Protein AF-A0A139CK06-F1 (afdb_monomer)

Solvent-accessible surface area (backbone atoms only — not comparable to full-atom values): 7206 Å² total; per-residue (Å²): 125,47,78,46,80,47,78,41,61,71,77,57,67,70,60,53,53,48,39,42,66,55,82,56,100,54,54,44,58,36,41,37,23,63,77,79,49,47,68,46,44,26,78,89,42,71,84,46,55,73,54,47,68,80,66,46,86,69,62,84,80,70,47,77,67,65,69,40,45,64,57,48,72,75,34,76,65,47,38,32,60,58,47,14,68,77,69,70,40,55,50,74,56,22,44,56,48,51,49,54,37,39,77,69,57,54,28,40,81,74,48,92,87,50,84,35,34,27,62,42,94,121

Radius of gyration: 19.72 Å; Cα contacts (8 Å, |Δi|>4): 154; chains: 1; bounding box: 37×29×50 Å

Nearest PDB structures (foldseek):
  5k5q-assembly1_B  TM=7.691E-01  e=2.014E-01  Sulfolobus sp. NOB8H2
  5k1y-assembly1_B  TM=6.915E-01  e=1.264E-01  Sulfolobus sp. NOB8H2
  6pco-assembly1_B  TM=6.898E-01  e=1.649E-01  Bordetella bronchiseptica
  5bpd-assembly1_C  TM=6.521E-01  e=2.459E-01  Pyrococcus furiosus
  5bpd-assembly1_D  TM=6.461E-01  e=3.002E-01  Pyrococcus furiosus

pLDDT: mean 81.23, std 11.27, range [47.16, 94.44]

Structure (mmCIF, N/CA/C/O backbone):
data_AF-A0A139CK06-F1
#
_entry.id   AF-A0A139CK06-F1
#
loop_
_atom_site.group_PDB
_atom_site.id
_atom_site.type_symbol
_atom_site.label_atom_id
_atom_site.label_alt_id
_atom_site.label_comp_id
_atom_site.label_asym_id
_atom_site.label_entity_id
_atom_site.label_seq_id
_atom_site.pdbx_PDB_ins_code
_atom_site.Cartn_x
_atom_site.Cartn_y
_atom_site.Cartn_z
_atom_site.occupancy
_atom_site.B_iso_or_equiv
_atom_site.auth_seq_id
_atom_site.auth_comp_id
_atom_site.auth_asym_id
_atom_site.auth_atom_id
_atom_site.pdbx_PDB_model_num
ATOM 1 N N . PHE A 1 1 ? -9.337 8.386 -17.981 1.00 71.44 1 PHE A N 1
ATOM 2 C CA . PHE A 1 1 ? -7.891 8.097 -17.954 1.00 71.44 1 PHE A CA 1
ATOM 3 C C . PHE A 1 1 ? -7.644 6.819 -18.738 1.00 71.44 1 PHE A C 1
ATOM 5 O O . PHE A 1 1 ? -8.581 6.037 -18.856 1.00 71.44 1 PHE A O 1
ATOM 12 N N . ARG A 1 2 ? -6.470 6.644 -19.349 1.00 80.56 2 ARG A N 1
ATOM 13 C CA . ARG A 1 2 ? -6.099 5.416 -20.070 1.00 80.56 2 ARG A CA 1
ATOM 14 C C . ARG A 1 2 ? -4.865 4.810 -19.411 1.00 80.56 2 ARG A C 1
ATOM 16 O O . ARG A 1 2 ? -3.994 5.558 -18.976 1.00 80.56 2 ARG A O 1
ATOM 23 N N . SER A 1 3 ? -4.802 3.490 -19.350 1.00 81.69 3 SER A N 1
ATOM 24 C CA . SER A 1 3 ? -3.615 2.749 -18.934 1.00 81.69 3 SER A CA 1
ATOM 25 C C . SER A 1 3 ? -3.106 1.915 -20.104 1.00 81.69 3 SER A C 1
ATOM 27 O O . SER A 1 3 ? -3.891 1.414 -20.911 1.00 81.69 3 SER A O 1
ATOM 29 N N . LEU A 1 4 ? -1.787 1.801 -20.204 1.00 85.00 4 LEU A N 1
ATOM 30 C CA . LEU A 1 4 ? -1.100 0.892 -21.106 1.00 85.00 4 LEU A CA 1
ATOM 31 C C . LEU A 1 4 ? -0.144 0.052 -20.265 1.00 85.00 4 LEU A C 1
ATOM 33 O O . LEU A 1 4 ? 0.742 0.603 -19.618 1.00 85.00 4 LEU A O 1
ATOM 37 N N . CYS A 1 5 ? -0.345 -1.263 -20.272 1.00 87.06 5 CYS A N 1
ATOM 38 C CA . CYS A 1 5 ? 0.569 -2.212 -19.654 1.00 87.06 5 CYS A CA 1
ATOM 39 C C . CYS A 1 5 ? 1.332 -2.938 -20.760 1.00 87.06 5 CYS A C 1
ATOM 41 O O . CYS A 1 5 ? 0.719 -3.538 -21.646 1.00 87.06 5 CYS A O 1
ATOM 43 N N . LEU A 1 6 ? 2.655 -2.835 -20.725 1.00 89.75 6 LEU A N 1
ATOM 44 C CA . LEU A 1 6 ? 3.555 -3.541 -21.623 1.00 89.75 6 LEU A CA 1
ATOM 45 C C . LEU A 1 6 ? 4.234 -4.657 -20.840 1.00 89.75 6 LEU A C 1
ATOM 47 O O . LEU A 1 6 ? 4.645 -4.457 -19.700 1.00 89.75 6 LEU A O 1
ATOM 51 N N . VAL A 1 7 ? 4.359 -5.824 -21.462 1.00 89.88 7 VAL A N 1
ATOM 52 C CA . VAL A 1 7 ? 4.885 -7.031 -20.821 1.00 89.88 7 VAL A CA 1
ATOM 53 C C . VAL A 1 7 ? 6.126 -7.493 -21.572 1.00 89.88 7 VAL A C 1
ATOM 55 O O . VAL A 1 7 ? 6.093 -7.604 -22.798 1.00 89.88 7 VAL A O 1
ATOM 58 N N . ALA A 1 8 ? 7.198 -7.776 -20.839 1.00 90.56 8 ALA A N 1
ATOM 59 C CA . ALA A 1 8 ? 8.419 -8.372 -21.373 1.00 90.56 8 ALA A CA 1
ATOM 60 C C . ALA A 1 8 ? 9.037 -9.329 -20.347 1.00 90.56 8 ALA A C 1
ATOM 62 O O . ALA A 1 8 ? 8.743 -9.234 -19.157 1.00 90.56 8 ALA A O 1
ATOM 63 N N . SER A 1 9 ? 9.907 -10.239 -20.799 1.00 87.69 9 SER A N 1
ATOM 64 C CA . SER A 1 9 ? 10.685 -11.098 -19.891 1.00 87.69 9 SER A CA 1
ATOM 65 C C . SER A 1 9 ? 11.571 -10.270 -18.967 1.00 87.69 9 SER A C 1
ATOM 67 O O . SER A 1 9 ? 11.485 -10.413 -17.753 1.00 87.69 9 SER A O 1
ATOM 69 N N . VAL A 1 10 ? 12.341 -9.351 -19.559 1.00 91.62 10 VAL A N 1
ATOM 70 C CA . VAL A 1 10 ? 13.215 -8.396 -18.872 1.00 91.62 10 VAL A CA 1
ATOM 71 C C . VAL A 1 10 ? 13.148 -7.051 -19.590 1.00 91.62 10 VAL A C 1
ATOM 73 O O . VAL A 1 10 ? 13.175 -7.000 -20.823 1.00 91.62 10 VAL A O 1
ATOM 76 N N . TRP A 1 11 ? 13.084 -5.964 -18.827 1.00 92.88 11 TRP A N 1
ATOM 77 C CA . TRP A 1 11 ? 13.260 -4.603 -19.333 1.00 92.88 11 TRP A CA 1
ATOM 78 C C . TRP A 1 11 ? 14.696 -4.141 -19.093 1.00 92.88 11 TRP A C 1
ATOM 80 O O . TRP A 1 11 ? 15.284 -4.426 -18.052 1.00 92.88 11 TRP A O 1
ATOM 90 N N . ASN A 1 12 ? 15.274 -3.404 -20.040 1.00 94.44 12 ASN A N 1
ATOM 91 C CA . ASN A 1 12 ? 16.573 -2.776 -19.805 1.00 94.44 12 ASN A CA 1
ATOM 92 C C . ASN A 1 12 ? 16.434 -1.576 -18.848 1.00 94.44 12 ASN A C 1
ATOM 94 O O . ASN A 1 12 ? 15.367 -0.964 -18.761 1.00 94.44 12 ASN A O 1
ATOM 98 N N . ASP A 1 13 ? 17.514 -1.225 -18.150 1.00 92.56 13 ASP A N 1
ATOM 99 C CA . ASP A 1 13 ? 17.478 -0.185 -17.113 1.00 92.56 13 ASP A CA 1
ATOM 100 C C . ASP A 1 13 ? 17.081 1.193 -17.662 1.00 92.56 13 ASP A C 1
ATOM 102 O O . ASP A 1 13 ? 16.315 1.911 -17.025 1.00 92.56 13 ASP A O 1
ATOM 106 N N . GLU A 1 14 ? 17.490 1.529 -18.889 1.00 93.62 14 GLU A N 1
ATOM 107 C CA . GLU A 1 14 ? 17.113 2.790 -19.543 1.00 93.62 14 GLU A CA 1
ATOM 108 C C . GLU A 1 14 ? 15.591 2.928 -19.721 1.00 93.62 14 GLU A C 1
ATOM 110 O O . GLU A 1 14 ? 15.018 3.985 -19.446 1.00 93.62 14 GLU A O 1
ATOM 115 N N . ILE A 1 15 ? 14.911 1.860 -20.152 1.00 91.75 15 ILE A N 1
ATOM 116 C CA . ILE A 1 15 ? 13.451 1.836 -20.301 1.00 91.75 15 ILE A CA 1
ATOM 117 C C . ILE A 1 15 ? 12.778 1.881 -18.925 1.00 91.75 15 ILE A C 1
ATOM 119 O O . ILE A 1 15 ? 11.764 2.569 -18.769 1.00 91.75 15 ILE A O 1
ATOM 123 N N . LYS A 1 16 ? 13.338 1.187 -17.924 1.00 90.44 16 LYS A N 1
ATOM 124 C CA . LYS A 1 16 ? 12.833 1.226 -16.542 1.00 90.44 16 LYS A CA 1
ATOM 125 C C . LYS A 1 16 ? 12.885 2.649 -15.986 1.00 90.44 16 LYS A C 1
ATOM 127 O O . LYS A 1 16 ? 11.892 3.128 -15.438 1.00 90.44 16 LYS A O 1
ATOM 132 N N . ASP A 1 17 ? 14.002 3.341 -16.167 1.00 89.69 17 ASP A N 1
ATOM 133 C CA . ASP A 1 17 ? 14.199 4.705 -15.677 1.00 89.69 17 ASP A CA 1
ATOM 134 C C . ASP A 1 17 ? 13.346 5.722 -16.436 1.00 89.69 17 ASP A C 1
ATOM 136 O O . ASP A 1 17 ? 12.721 6.594 -15.824 1.00 89.69 17 ASP A O 1
ATOM 140 N N . TRP A 1 18 ? 13.211 5.559 -17.754 1.00 91.06 18 TRP A N 1
ATOM 141 C CA . TRP A 1 18 ? 12.270 6.351 -18.540 1.00 91.06 18 TRP A CA 1
ATOM 142 C C . TRP A 1 18 ? 10.825 6.179 -18.051 1.00 91.06 18 TRP A C 1
ATOM 144 O O . TRP A 1 18 ? 10.120 7.171 -17.865 1.00 91.06 18 TRP A O 1
ATOM 154 N N . ALA A 1 19 ? 10.379 4.943 -17.799 1.00 88.56 19 ALA A N 1
ATOM 155 C CA . ALA A 1 19 ? 9.016 4.670 -17.347 1.00 88.56 19 ALA A CA 1
ATOM 156 C C . ALA A 1 19 ? 8.732 5.247 -15.954 1.00 88.56 19 ALA A C 1
ATOM 158 O O . ALA A 1 19 ? 7.638 5.765 -15.723 1.00 88.56 19 ALA A O 1
ATOM 159 N N . LYS A 1 20 ? 9.721 5.231 -15.050 1.00 85.56 20 LYS A N 1
ATOM 160 C CA . LYS A 1 20 ? 9.631 5.900 -13.743 1.00 85.56 20 LYS A CA 1
ATOM 161 C C . LYS A 1 20 ? 9.493 7.418 -13.881 1.00 85.56 20 LYS A C 1
ATOM 163 O O . LYS A 1 20 ? 8.763 8.027 -13.110 1.00 85.56 20 LYS A O 1
ATOM 168 N N . GLY A 1 21 ? 10.165 8.030 -14.859 1.00 84.19 21 GLY A N 1
ATOM 169 C CA . GLY A 1 21 ? 10.103 9.475 -15.121 1.00 84.19 21 GLY A CA 1
ATOM 170 C C . GLY A 1 21 ? 8.951 9.924 -16.029 1.00 84.19 21 GLY A C 1
ATOM 171 O O . GLY A 1 21 ? 8.727 11.125 -16.198 1.00 84.19 21 GLY A O 1
ATOM 172 N N . PHE A 1 22 ? 8.217 8.993 -16.640 1.00 85.88 22 PHE A N 1
ATOM 173 C CA . PHE A 1 22 ? 7.195 9.309 -17.632 1.00 85.88 22 PHE A CA 1
ATOM 174 C C . PHE A 1 22 ? 6.002 10.040 -17.007 1.00 85.88 22 PHE A C 1
ATOM 176 O O . PHE A 1 22 ? 5.288 9.491 -16.168 1.00 85.88 22 PHE A O 1
ATOM 183 N N . MET A 1 23 ? 5.727 11.265 -17.458 1.00 82.50 23 MET A N 1
ATOM 184 C CA . MET A 1 23 ? 4.575 12.052 -17.013 1.00 82.50 23 MET A CA 1
ATOM 185 C C . MET A 1 23 ? 3.650 12.379 -18.180 1.00 82.50 23 MET A C 1
ATOM 187 O O . MET A 1 23 ? 4.056 12.991 -19.167 1.00 82.50 23 MET A O 1
ATOM 191 N N . HIS A 1 24 ? 2.372 12.031 -18.041 1.00 83.44 24 HIS A N 1
ATOM 192 C CA . HIS A 1 24 ? 1.337 12.420 -18.989 1.00 83.44 24 HIS A CA 1
ATOM 193 C C . HIS A 1 24 ? 0.001 12.653 -18.264 1.00 83.44 24 HIS A C 1
ATOM 195 O O . HIS A 1 24 ? -0.395 11.840 -17.431 1.00 83.44 24 HIS A O 1
ATOM 201 N N . PRO A 1 25 ? -0.767 13.706 -18.602 1.00 77.50 25 PRO A N 1
ATOM 202 C CA . PRO A 1 25 ? -1.954 14.103 -17.834 1.00 77.50 25 PRO A CA 1
ATOM 203 C C . PRO A 1 25 ? -3.114 13.094 -17.866 1.00 77.50 25 PRO A C 1
ATOM 205 O O . PRO A 1 25 ? -4.050 13.192 -17.077 1.00 77.50 25 PRO A O 1
ATOM 208 N N . ARG A 1 26 ? -3.125 12.157 -18.826 1.00 82.31 26 ARG A N 1
ATOM 209 C CA . ARG A 1 26 ? -4.258 11.231 -19.047 1.00 82.31 26 ARG A CA 1
ATOM 210 C C . ARG A 1 26 ? -3.868 9.786 -19.364 1.00 82.31 26 ARG A C 1
ATOM 212 O O . ARG A 1 26 ? -4.771 8.989 -19.637 1.00 82.31 26 ARG A O 1
ATOM 219 N N . LEU A 1 27 ? -2.572 9.473 -19.374 1.00 81.94 27 LEU A N 1
ATOM 220 C CA . LEU A 1 27 ? -2.040 8.163 -19.753 1.00 81.94 27 LEU A CA 1
ATOM 221 C C . LEU A 1 27 ? -1.093 7.677 -18.662 1.00 81.94 27 LEU A C 1
ATOM 223 O O . LEU A 1 27 ? -0.173 8.400 -18.299 1.00 81.94 27 LEU A O 1
ATOM 227 N N . PHE A 1 28 ? -1.313 6.452 -18.209 1.00 82.19 28 PHE A N 1
ATOM 228 C CA . PHE A 1 28 ? -0.420 5.739 -17.306 1.00 82.19 28 PHE A CA 1
ATOM 229 C C . PHE A 1 28 ? 0.266 4.617 -18.071 1.00 82.19 28 PHE A C 1
ATOM 231 O O . PHE A 1 28 ? -0.405 3.866 -18.784 1.00 82.19 28 PHE A O 1
ATOM 238 N N . ILE A 1 29 ? 1.583 4.521 -17.929 1.00 86.38 29 ILE A N 1
ATOM 239 C CA . ILE A 1 29 ? 2.383 3.444 -18.507 1.00 86.38 29 ILE A CA 1
ATOM 240 C C . ILE A 1 29 ? 2.851 2.547 -17.368 1.00 86.38 29 ILE A C 1
ATOM 242 O O . ILE A 1 29 ? 3.390 3.031 -16.375 1.00 86.38 29 ILE A O 1
ATOM 246 N N . PHE A 1 30 ? 2.622 1.252 -17.544 1.00 87.00 30 PHE A N 1
ATOM 247 C CA . PHE A 1 30 ? 3.075 0.190 -16.663 1.00 87.00 30 PHE A CA 1
ATOM 248 C C . PHE A 1 30 ? 3.963 -0.753 -17.466 1.00 87.00 30 PHE A C 1
ATOM 250 O O . PHE A 1 30 ? 3.592 -1.155 -18.572 1.00 87.00 30 PHE A O 1
ATOM 257 N N . LEU A 1 31 ? 5.116 -1.111 -16.913 1.00 90.31 31 LEU A N 1
ATOM 258 C CA . LEU A 1 31 ? 5.973 -2.155 -17.457 1.00 90.31 31 LEU A CA 1
ATOM 259 C C . LEU A 1 31 ? 5.946 -3.340 -16.503 1.00 90.31 31 LEU A C 1
ATOM 261 O O . LEU A 1 31 ? 6.296 -3.189 -15.335 1.00 90.31 31 LEU A O 1
ATOM 265 N N . TYR A 1 32 ? 5.520 -4.495 -16.995 1.00 87.25 32 TYR A N 1
ATOM 266 C CA . TYR A 1 32 ? 5.542 -5.741 -16.243 1.00 87.25 32 TYR A CA 1
ATOM 267 C C . TYR A 1 32 ? 6.714 -6.599 -16.709 1.00 87.25 32 TYR A C 1
ATOM 269 O O . TYR A 1 32 ? 6.877 -6.833 -17.912 1.00 87.25 32 TYR A O 1
ATOM 277 N N . GLU A 1 33 ? 7.537 -7.026 -15.762 1.00 88.94 33 GLU A N 1
ATOM 278 C CA . GLU A 1 33 ? 8.690 -7.893 -15.975 1.00 88.94 33 GLU A CA 1
ATOM 279 C C . GLU A 1 33 ? 8.331 -9.319 -15.547 1.00 88.94 33 GLU A C 1
ATOM 281 O O . GLU A 1 33 ? 8.000 -9.554 -14.388 1.00 88.94 33 GLU A O 1
ATOM 286 N N . LEU A 1 34 ? 8.340 -10.276 -16.480 1.00 82.19 34 LEU A N 1
ATOM 287 C CA . LEU A 1 34 ? 7.896 -11.647 -16.190 1.00 82.19 34 LEU A CA 1
ATOM 288 C C . LEU A 1 34 ? 8.880 -12.406 -15.296 1.00 82.19 34 LEU A C 1
ATOM 290 O O . LEU A 1 34 ? 8.438 -13.204 -14.474 1.00 82.19 34 LEU A O 1
ATOM 294 N N . ASP A 1 35 ? 10.185 -12.171 -15.457 1.00 81.56 35 ASP A N 1
ATOM 295 C CA . ASP A 1 35 ? 11.220 -12.941 -14.757 1.00 81.56 35 ASP A CA 1
ATOM 296 C C . ASP A 1 35 ? 11.247 -12.633 -13.252 1.00 81.56 35 ASP A C 1
ATOM 298 O O . ASP A 1 35 ? 11.471 -13.524 -12.433 1.00 81.56 35 ASP A O 1
ATOM 302 N N . THR A 1 36 ? 10.995 -11.376 -12.884 1.00 81.06 36 THR A N 1
ATOM 303 C CA . THR A 1 36 ? 10.964 -10.898 -11.491 1.00 81.06 36 THR A CA 1
ATOM 304 C C . THR A 1 36 ? 9.544 -10.788 -10.939 1.00 81.06 36 THR A C 1
ATOM 306 O O . THR A 1 36 ? 9.346 -10.804 -9.726 1.00 81.06 36 THR A O 1
ATOM 309 N N . GLY A 1 37 ? 8.540 -10.687 -11.814 1.00 74.88 37 GLY A N 1
ATOM 310 C CA . GLY A 1 37 ? 7.178 -10.315 -11.439 1.00 74.88 37 GLY A CA 1
ATOM 311 C C . GLY A 1 37 ? 7.037 -8.833 -11.074 1.00 74.88 37 GLY A C 1
ATOM 312 O O . GLY A 1 37 ? 5.990 -8.441 -10.548 1.00 74.88 37 GLY A O 1
ATOM 313 N N . ASP A 1 38 ? 8.064 -8.019 -11.337 1.00 82.06 38 ASP A N 1
ATOM 314 C CA . ASP A 1 38 ? 8.090 -6.609 -10.977 1.00 82.06 38 ASP A CA 1
ATOM 315 C C . ASP A 1 38 ? 7.195 -5.773 -11.893 1.00 82.06 38 ASP A C 1
ATOM 317 O O . ASP A 1 38 ? 7.124 -5.956 -13.111 1.00 82.06 38 ASP A O 1
ATOM 321 N N . LEU A 1 39 ? 6.535 -4.792 -11.282 1.00 83.81 39 LEU A N 1
ATOM 322 C CA . LEU A 1 39 ? 5.744 -3.791 -11.977 1.00 83.81 39 LEU A CA 1
ATOM 323 C C . LEU A 1 39 ? 6.401 -2.425 -11.808 1.00 83.81 39 LEU A C 1
ATOM 325 O O . LEU A 1 39 ? 6.563 -1.933 -10.693 1.00 83.81 39 LEU A O 1
ATOM 329 N N . ILE A 1 40 ? 6.739 -1.798 -12.926 1.00 86.19 40 ILE A N 1
ATOM 330 C CA . ILE A 1 40 ? 7.448 -0.523 -12.974 1.00 86.19 40 ILE A CA 1
ATOM 331 C C . ILE A 1 40 ? 6.490 0.524 -13.522 1.00 86.19 40 ILE A C 1
ATOM 333 O O . ILE A 1 40 ? 5.849 0.332 -14.557 1.00 86.19 40 ILE A O 1
ATOM 337 N N . PHE A 1 41 ? 6.371 1.633 -12.806 1.00 83.81 41 PHE A N 1
ATOM 338 C CA . PHE A 1 41 ? 5.476 2.734 -13.135 1.00 83.81 41 PHE A CA 1
ATOM 339 C C . PHE A 1 41 ? 6.009 4.030 -12.523 1.00 83.81 41 PHE A C 1
ATOM 341 O O . PHE A 1 41 ? 6.911 4.011 -11.684 1.00 83.81 41 PHE A O 1
ATOM 348 N N . ASN A 1 42 ? 5.440 5.162 -12.931 1.00 74.94 42 ASN A N 1
ATOM 349 C CA . ASN A 1 42 ? 5.764 6.440 -12.318 1.00 74.94 42 ASN A CA 1
ATOM 350 C C . ASN A 1 42 ? 5.045 6.598 -10.965 1.00 74.94 42 ASN A C 1
ATOM 352 O O . ASN A 1 42 ? 3.884 7.010 -10.908 1.00 74.94 42 ASN A O 1
ATOM 356 N N . GLU A 1 43 ? 5.763 6.303 -9.880 1.00 65.56 43 GLU A N 1
ATOM 357 C CA . GLU A 1 43 ? 5.289 6.443 -8.496 1.00 65.56 43 GLU A CA 1
ATOM 358 C C . GLU A 1 43 ? 4.972 7.891 -8.096 1.00 65.56 43 GLU A C 1
ATOM 360 O O . GLU A 1 43 ? 4.163 8.112 -7.198 1.00 65.56 43 GLU A O 1
ATOM 365 N N . SER A 1 44 ? 5.566 8.881 -8.773 1.00 65.94 44 SER A N 1
ATOM 366 C CA . SER A 1 44 ? 5.381 10.305 -8.456 1.00 65.94 44 SER A CA 1
ATOM 367 C C . SER A 1 44 ? 4.058 10.891 -8.966 1.00 65.94 44 SER A C 1
ATOM 369 O O . SER A 1 44 ? 3.718 12.030 -8.649 1.00 65.94 44 SER A O 1
ATOM 371 N N . VAL A 1 45 ? 3.270 10.116 -9.723 1.00 67.06 45 VAL A N 1
ATOM 372 C CA . VAL A 1 45 ? 1.920 10.502 -10.148 1.00 67.06 45 VAL A CA 1
ATOM 373 C C . VAL A 1 45 ? 0.894 9.764 -9.288 1.00 67.06 45 VAL A C 1
ATOM 375 O O . VAL A 1 45 ? 0.529 8.625 -9.579 1.00 67.06 45 VAL A O 1
ATOM 378 N N . ASP A 1 46 ? 0.369 10.441 -8.261 1.00 62.53 46 ASP A N 1
ATOM 379 C CA . ASP A 1 46 ? -0.566 9.884 -7.262 1.00 62.53 46 ASP A CA 1
ATOM 380 C C . ASP A 1 46 ? -1.760 9.125 -7.864 1.00 62.53 46 ASP A C 1
ATOM 382 O O . ASP A 1 46 ? -2.221 8.117 -7.329 1.00 62.53 46 ASP A O 1
ATOM 386 N N . THR A 1 47 ? -2.258 9.565 -9.021 1.00 62.78 47 THR A N 1
ATOM 387 C CA . THR A 1 47 ? -3.395 8.916 -9.694 1.00 62.78 47 THR A CA 1
ATOM 388 C C . THR A 1 47 ? -3.054 7.551 -10.304 1.00 62.78 47 THR A C 1
ATOM 390 O O . THR A 1 47 ? -3.961 6.746 -10.512 1.00 62.78 47 THR A O 1
ATOM 393 N N . GLY A 1 48 ? -1.774 7.260 -10.556 1.00 59.84 48 GLY A N 1
ATOM 394 C CA . GLY A 1 48 ? -1.294 5.964 -11.046 1.00 59.84 48 GLY A CA 1
ATOM 395 C C . GLY A 1 48 ? -1.133 4.912 -9.944 1.00 59.84 48 GLY A C 1
ATOM 396 O O . GLY A 1 48 ? -1.210 3.716 -10.224 1.00 59.84 48 GLY A O 1
ATOM 397 N N . ARG A 1 49 ? -0.995 5.335 -8.679 1.00 64.56 49 ARG A N 1
ATOM 398 C CA . ARG A 1 49 ? -0.770 4.445 -7.527 1.00 64.56 49 ARG A CA 1
ATOM 399 C C . ARG A 1 49 ? -1.937 3.491 -7.270 1.00 64.56 49 ARG A C 1
ATOM 401 O O . ARG A 1 49 ? -1.729 2.325 -6.959 1.00 64.56 49 ARG A O 1
ATOM 408 N N . ASN A 1 50 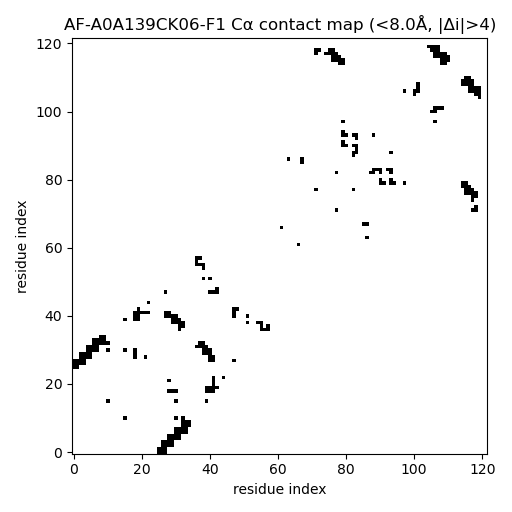? -3.167 3.948 -7.503 1.00 65.12 50 ASN A N 1
ATOM 409 C CA . ASN A 1 50 ? -4.361 3.101 -7.393 1.00 65.12 50 ASN A CA 1
ATOM 410 C C . ASN A 1 50 ? -4.409 1.992 -8.455 1.00 65.12 50 ASN A C 1
ATOM 412 O O . ASN A 1 50 ? -5.059 0.973 -8.249 1.00 65.12 50 ASN A O 1
ATOM 416 N N . LEU A 1 51 ? -3.747 2.192 -9.599 1.00 65.94 51 LEU A N 1
ATOM 417 C CA . LEU A 1 51 ? -3.694 1.225 -10.698 1.00 65.94 51 LEU A CA 1
ATOM 418 C C . LEU A 1 51 ? -2.559 0.209 -10.525 1.00 65.94 51 LEU A C 1
ATOM 420 O O . LEU A 1 51 ? -2.669 -0.900 -11.039 1.00 65.94 51 LEU A O 1
ATOM 424 N N . TYR A 1 52 ? -1.521 0.551 -9.756 1.00 64.69 52 TYR A N 1
ATOM 425 C CA . TYR A 1 52 ? -0.441 -0.366 -9.383 1.00 64.69 52 TYR A CA 1
ATOM 426 C C . TYR A 1 52 ? -0.977 -1.644 -8.723 1.00 64.69 52 TYR A C 1
ATOM 428 O O . TYR A 1 52 ? -0.609 -2.743 -9.124 1.00 64.69 52 TYR A O 1
ATOM 436 N N . ILE A 1 53 ? -1.930 -1.494 -7.794 1.00 64.19 53 ILE A N 1
ATOM 437 C CA . ILE A 1 53 ? -2.569 -2.603 -7.064 1.00 64.19 53 ILE A CA 1
ATOM 438 C C . ILE A 1 53 ? -3.200 -3.630 -8.016 1.00 64.19 53 ILE A C 1
ATOM 440 O O . ILE A 1 53 ? -3.149 -4.828 -7.762 1.00 64.19 53 ILE A O 1
ATOM 444 N N . TRP A 1 54 ? -3.784 -3.177 -9.127 1.00 61.91 54 TRP A N 1
ATOM 445 C CA . TRP A 1 54 ? -4.465 -4.059 -10.080 1.00 61.91 54 TRP A CA 1
ATOM 446 C C . TRP A 1 54 ? -3.508 -4.864 -10.961 1.00 61.91 54 TRP A C 1
ATOM 448 O O . TRP A 1 54 ? -3.916 -5.864 -11.548 1.00 61.91 54 TRP A O 1
ATOM 458 N N . HIS A 1 55 ? -2.260 -4.417 -11.081 1.00 63.88 55 HIS A N 1
ATOM 459 C CA . HIS A 1 55 ? -1.269 -4.992 -11.985 1.00 63.88 55 HIS A CA 1
ATOM 460 C C . HIS A 1 55 ? -0.132 -5.714 -11.245 1.00 63.88 55 HIS A C 1
ATOM 462 O O . HIS A 1 55 ? 0.615 -6.458 -11.874 1.00 63.88 55 HIS A O 1
ATOM 468 N N . SER A 1 56 ? 0.007 -5.527 -9.930 1.00 62.03 56 SER A N 1
ATOM 469 C CA . SER A 1 56 ? 0.976 -6.255 -9.114 1.00 62.03 56 SER A CA 1
ATOM 470 C C . SER A 1 56 ? 0.426 -7.634 -8.736 1.00 62.03 56 SER A C 1
ATOM 472 O O . SER A 1 56 ? -0.284 -7.780 -7.745 1.00 62.03 56 SER A O 1
ATOM 474 N N . SER A 1 57 ? 0.765 -8.662 -9.510 1.00 57.22 57 SER A N 1
ATOM 475 C CA . SER A 1 57 ? 0.403 -10.062 -9.227 1.00 57.22 57 SER A CA 1
ATOM 476 C C . SER A 1 57 ? 1.250 -10.717 -8.121 1.00 57.22 57 SER A C 1
ATOM 478 O O . SER A 1 57 ? 0.950 -11.838 -7.724 1.00 57.22 57 SER A O 1
ATOM 480 N N . GLY A 1 58 ? 2.316 -10.055 -7.648 1.00 56.00 58 GLY A N 1
ATOM 481 C CA . GLY A 1 58 ? 3.369 -10.679 -6.830 1.00 56.00 58 GLY A CA 1
ATOM 482 C C . GLY A 1 58 ? 3.465 -10.248 -5.364 1.00 56.00 58 GLY A C 1
ATOM 483 O O . GLY A 1 58 ? 4.293 -10.798 -4.645 1.00 56.00 58 GLY A O 1
ATOM 484 N N . ARG A 1 59 ? 2.662 -9.285 -4.890 1.00 55.06 59 ARG A N 1
ATOM 485 C CA . ARG A 1 59 ? 2.641 -8.957 -3.456 1.00 55.06 59 ARG A CA 1
ATOM 486 C C . ARG A 1 59 ? 1.516 -9.718 -2.786 1.00 55.06 59 ARG A C 1
ATOM 488 O O . ARG A 1 59 ? 0.371 -9.636 -3.225 1.00 55.06 59 ARG A O 1
ATOM 495 N N . GLU A 1 60 ? 1.853 -10.435 -1.720 1.00 57.66 60 GLU A N 1
ATOM 496 C CA . GLU A 1 60 ? 0.874 -10.908 -0.753 1.00 57.66 60 GLU A CA 1
ATOM 497 C C . GLU A 1 60 ? 0.067 -9.683 -0.310 1.00 57.66 60 GLU A C 1
ATOM 499 O O . GLU A 1 60 ? 0.602 -8.740 0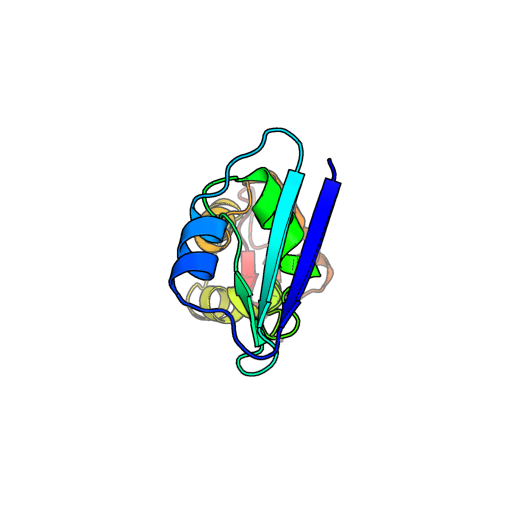.277 1.00 57.66 60 GLU A O 1
ATOM 504 N N . ILE A 1 61 ? -1.197 -9.620 -0.731 1.00 57.97 61 ILE A N 1
ATOM 505 C CA . ILE A 1 61 ? -2.092 -8.533 -0.352 1.00 57.97 61 ILE A CA 1
ATOM 506 C C . ILE A 1 61 ? -2.461 -8.806 1.100 1.00 57.97 61 ILE A C 1
ATOM 508 O O . ILE A 1 61 ? -3.446 -9.484 1.385 1.00 57.97 61 ILE A O 1
ATOM 512 N N . VAL A 1 62 ? -1.624 -8.314 2.009 1.00 65.62 62 VAL A N 1
ATOM 513 C CA . VAL A 1 62 ? -1.889 -8.339 3.442 1.00 65.62 62 VAL A CA 1
ATOM 514 C C . VAL A 1 62 ? -3.108 -7.457 3.670 1.00 65.62 62 VAL A C 1
ATOM 516 O O . VAL A 1 62 ? -3.139 -6.295 3.245 1.00 65.62 62 VAL A O 1
ATOM 519 N N . SER A 1 63 ? -4.162 -8.019 4.258 1.00 78.50 63 SER A N 1
ATOM 520 C CA . SER A 1 63 ? -5.345 -7.219 4.534 1.00 78.50 63 SER A CA 1
ATOM 521 C C . SER A 1 63 ? -4.987 -6.133 5.550 1.00 78.50 63 SER A C 1
ATOM 523 O O . SER A 1 63 ? -4.089 -6.297 6.372 1.00 78.50 63 SER A O 1
ATOM 525 N N . LEU A 1 64 ? -5.706 -5.010 5.520 1.00 80.25 64 LEU A N 1
ATOM 526 C CA . LEU A 1 64 ? -5.500 -3.931 6.495 1.00 80.25 64 LEU A CA 1
ATOM 527 C C . LEU A 1 64 ? -5.663 -4.431 7.946 1.00 80.25 64 LEU A C 1
ATOM 529 O O . LEU A 1 64 ? -5.103 -3.864 8.871 1.00 80.25 64 LEU A O 1
ATOM 533 N N . GLU A 1 65 ? -6.431 -5.507 8.123 1.00 83.50 65 GLU A N 1
ATOM 534 C CA . GLU A 1 65 ? -6.641 -6.200 9.389 1.00 83.50 65 GLU A CA 1
ATOM 535 C C . GLU A 1 65 ? -5.416 -7.021 9.818 1.00 83.50 65 GLU A C 1
ATOM 537 O O . GLU A 1 65 ? -5.008 -6.919 10.971 1.00 83.50 65 GLU A O 1
ATOM 542 N N . ASP A 1 66 ? -4.800 -7.764 8.895 1.00 82.00 66 ASP A N 1
ATOM 543 C CA . ASP A 1 66 ? -3.575 -8.531 9.162 1.00 82.00 66 ASP A CA 1
ATOM 544 C C . ASP A 1 66 ? -2.391 -7.592 9.441 1.00 82.00 66 ASP A C 1
ATOM 546 O O . ASP A 1 66 ? -1.623 -7.817 10.372 1.00 82.00 66 ASP A O 1
ATOM 550 N N . GLY A 1 67 ? -2.286 -6.487 8.692 1.00 81.31 67 GLY A N 1
ATOM 551 C CA . GLY A 1 67 ? -1.251 -5.470 8.908 1.00 81.31 67 GLY A CA 1
ATOM 552 C C . GLY A 1 67 ? -1.368 -4.758 10.260 1.00 81.31 67 GLY A C 1
ATOM 553 O O . GLY A 1 67 ? -0.368 -4.316 10.810 1.00 81.31 67 GLY A O 1
ATOM 554 N N . LEU A 1 68 ? -2.575 -4.690 10.827 1.00 86.69 68 LEU A N 1
ATOM 555 C CA . LEU A 1 68 ? -2.829 -4.105 12.146 1.00 86.69 68 LEU A CA 1
ATOM 556 C C . LEU A 1 68 ? -2.721 -5.106 13.297 1.00 86.69 68 LEU A C 1
ATOM 558 O O . LEU A 1 68 ? -2.851 -4.711 14.457 1.00 86.69 68 LEU A O 1
ATOM 562 N N . GLN A 1 69 ? -2.523 -6.394 13.014 1.00 85.81 69 GLN A N 1
ATOM 563 C CA . GLN A 1 69 ? -2.526 -7.412 14.056 1.00 85.81 69 GLN A CA 1
ATOM 564 C C . GLN A 1 69 ? -1.415 -7.173 15.084 1.00 85.81 69 GLN A C 1
ATOM 566 O O . GLN A 1 69 ? -1.692 -7.190 16.283 1.00 85.81 69 GLN A O 1
ATOM 571 N N . GLU A 1 70 ? -0.194 -6.896 14.625 1.00 86.00 70 GLU A N 1
ATOM 572 C CA . GLU A 1 70 ? 0.945 -6.601 15.500 1.00 86.00 70 GLU A CA 1
ATOM 573 C C . GLU A 1 70 ? 0.703 -5.327 16.323 1.00 86.00 70 GLU A C 1
ATOM 575 O O . GLU A 1 70 ? 0.929 -5.308 17.533 1.00 86.00 70 GLU A O 1
ATOM 580 N N . PHE A 1 71 ? 0.155 -4.282 15.696 1.00 89.12 71 PHE A N 1
ATOM 581 C CA . PHE A 1 71 ? -0.213 -3.050 16.389 1.00 89.12 71 PHE A CA 1
ATOM 582 C C . PHE A 1 71 ? -1.213 -3.316 17.527 1.00 89.12 71 PHE A C 1
ATOM 584 O O . PHE A 1 71 ? -0.994 -2.874 18.654 1.00 89.12 71 PHE A O 1
ATOM 591 N N . MET A 1 72 ? -2.283 -4.074 17.265 1.00 88.25 72 MET A N 1
ATOM 592 C CA . MET A 1 72 ? -3.304 -4.405 18.271 1.00 88.25 72 MET A CA 1
ATOM 593 C C . MET A 1 72 ? -2.797 -5.355 19.364 1.00 88.25 72 MET A C 1
ATOM 595 O O . MET A 1 72 ? -3.389 -5.423 20.438 1.00 88.25 72 MET A O 1
ATOM 599 N N . GLU A 1 73 ? -1.748 -6.133 19.097 1.00 86.25 73 GLU A N 1
ATOM 600 C CA . GLU A 1 73 ? -1.105 -6.994 20.096 1.00 86.25 73 GLU A CA 1
ATOM 601 C C . GLU A 1 73 ? -0.182 -6.208 21.027 1.00 86.25 73 GLU A C 1
ATOM 603 O O . GLU A 1 73 ? -0.121 -6.506 22.219 1.00 86.25 73 GLU A O 1
ATOM 608 N N . ASN A 1 74 ? 0.484 -5.182 20.499 1.00 88.69 74 ASN A N 1
ATOM 609 C CA . ASN A 1 74 ? 1.411 -4.343 21.252 1.00 88.69 74 ASN A CA 1
ATOM 610 C C . ASN A 1 74 ? 0.730 -3.172 21.981 1.00 88.69 74 ASN A C 1
ATOM 612 O O . ASN A 1 74 ? 1.322 -2.604 22.898 1.00 88.69 74 ASN A O 1
ATOM 616 N N . ASN A 1 75 ? -0.503 -2.820 21.607 1.00 86.94 75 ASN A N 1
ATOM 617 C CA . ASN A 1 75 ? -1.261 -1.725 22.209 1.00 86.94 75 ASN A CA 1
ATOM 618 C C . ASN A 1 75 ? -2.536 -2.247 22.878 1.00 86.94 75 ASN A C 1
ATOM 620 O O . ASN A 1 75 ? -3.491 -2.646 22.212 1.00 86.94 75 ASN A O 1
ATOM 624 N N . GLU A 1 76 ? -2.571 -2.202 24.214 1.00 84.56 76 GLU A N 1
ATOM 625 C CA . GLU A 1 76 ? -3.732 -2.637 25.005 1.00 84.56 76 GLU A CA 1
ATOM 626 C C . GLU A 1 76 ? -4.978 -1.782 24.719 1.00 84.56 76 GLU A C 1
ATOM 628 O O . GLU A 1 76 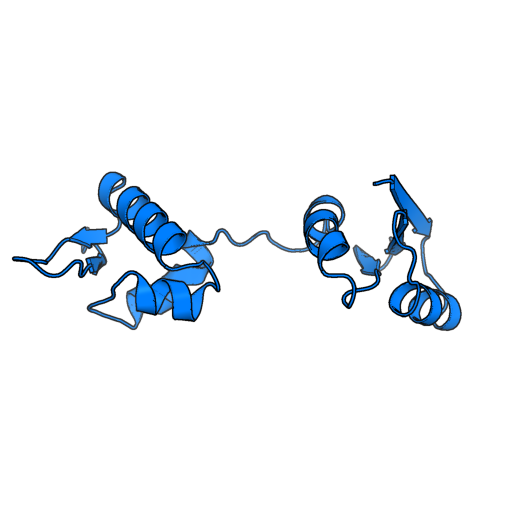? -6.095 -2.298 24.721 1.00 84.56 76 GLU A O 1
ATOM 633 N N . TYR A 1 77 ? -4.785 -0.494 24.423 1.00 89.56 77 TYR A N 1
ATOM 634 C CA . TYR A 1 77 ? -5.840 0.471 24.121 1.00 89.56 77 TYR A CA 1
ATOM 635 C C . TYR A 1 77 ? -5.467 1.280 22.882 1.00 89.56 77 TYR A C 1
ATOM 637 O O . TYR A 1 77 ? -4.326 1.721 22.765 1.00 89.56 77 TYR A O 1
ATOM 645 N N . PHE A 1 78 ? -6.430 1.498 21.989 1.00 91.44 78 PHE A N 1
ATOM 646 C CA . PHE A 1 78 ? -6.243 2.299 20.778 1.00 91.44 78 PHE A CA 1
ATOM 647 C C . PHE A 1 78 ? -7.541 2.988 20.345 1.00 91.44 78 PHE A C 1
ATOM 649 O O . PHE A 1 78 ? -8.646 2.575 20.717 1.00 91.44 78 PHE A O 1
ATOM 656 N N . ASP A 1 79 ? -7.418 4.046 19.551 1.00 92.56 79 ASP A N 1
ATOM 657 C CA . ASP A 1 79 ? -8.530 4.788 18.970 1.00 92.56 79 ASP A CA 1
ATOM 658 C C . ASP A 1 79 ? -8.384 5.003 17.449 1.00 92.56 79 ASP A C 1
ATOM 660 O O . ASP A 1 79 ? -7.484 4.488 16.785 1.00 92.56 79 ASP A O 1
ATOM 664 N N . ALA A 1 80 ? -9.333 5.729 16.852 1.00 91.62 80 ALA A N 1
ATOM 665 C CA . ALA A 1 80 ? -9.344 5.968 15.409 1.00 91.62 80 ALA A CA 1
ATOM 666 C C . ALA A 1 80 ? -8.166 6.820 14.908 1.00 91.62 80 ALA A C 1
ATOM 668 O O . ALA A 1 80 ? -7.834 6.746 13.724 1.00 91.62 80 ALA A O 1
ATOM 669 N N . ARG A 1 81 ? -7.552 7.642 15.764 1.00 92.00 81 ARG A N 1
ATOM 670 C CA . ARG A 1 81 ? -6.363 8.423 15.412 1.00 92.00 81 ARG A CA 1
ATOM 671 C C . ARG A 1 81 ? -5.141 7.530 15.378 1.00 92.00 81 ARG A C 1
ATOM 673 O O . ARG A 1 81 ? -4.423 7.607 14.394 1.00 92.00 81 ARG A O 1
ATOM 680 N N . ASP A 1 82 ? -4.985 6.629 16.342 1.00 91.56 82 ASP A N 1
ATOM 681 C CA . ASP A 1 82 ? -3.867 5.679 16.337 1.00 91.56 82 ASP A CA 1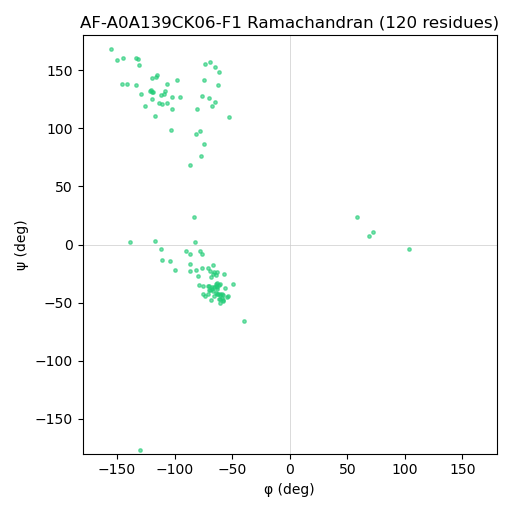
ATOM 682 C C . ASP A 1 82 ? -3.900 4.792 15.078 1.00 91.56 82 ASP A C 1
ATOM 684 O O . ASP A 1 82 ? -2.900 4.610 14.388 1.00 91.56 82 ASP A O 1
ATOM 688 N N . ILE A 1 83 ? -5.093 4.315 14.695 1.00 90.88 83 ILE A N 1
ATOM 689 C CA . ILE A 1 83 ? -5.275 3.535 13.460 1.00 90.88 83 ILE A CA 1
ATOM 690 C C . ILE A 1 83 ? -5.036 4.380 12.203 1.00 90.88 83 ILE A C 1
ATOM 692 O O . ILE A 1 83 ? -4.523 3.875 11.204 1.00 90.88 83 ILE A O 1
ATOM 696 N N . SER A 1 84 ? -5.421 5.657 12.217 1.00 88.50 84 SER A N 1
ATOM 697 C CA . SER A 1 84 ? -5.117 6.602 11.135 1.00 88.50 84 SER A CA 1
ATOM 698 C C . SER A 1 84 ? -3.600 6.797 10.995 1.00 88.50 84 SER A C 1
ATOM 700 O O . SER A 1 84 ? -3.093 6.736 9.875 1.00 88.50 84 SER A O 1
ATOM 702 N N . GLU A 1 85 ? -2.925 6.924 12.142 1.00 89.25 85 GLU A N 1
ATOM 703 C CA . GLU A 1 85 ? -1.483 6.855 12.415 1.00 89.25 85 GLU A CA 1
ATOM 704 C C . GLU A 1 85 ? -0.800 5.753 11.597 1.00 89.25 85 GLU A C 1
ATOM 706 O O . GLU A 1 85 ? -0.007 5.975 10.680 1.00 89.25 85 GLU A O 1
ATOM 711 N N . GLU A 1 86 ? -1.205 4.531 11.938 1.00 87.31 86 GLU A N 1
ATOM 712 C CA . GLU A 1 86 ? -0.576 3.284 11.511 1.00 87.31 86 GLU A CA 1
ATOM 713 C C . GLU A 1 86 ? -0.892 2.916 10.053 1.00 87.31 86 GLU A C 1
ATOM 715 O O . GLU A 1 86 ? -0.058 2.383 9.326 1.00 87.31 86 GLU A O 1
ATOM 720 N N . THR A 1 87 ? -2.113 3.202 9.589 1.00 81.75 87 THR A N 1
ATOM 721 C CA . THR A 1 87 ? -2.597 2.707 8.284 1.00 81.75 87 THR A CA 1
ATOM 722 C C . THR A 1 87 ? -2.603 3.753 7.176 1.00 81.75 87 THR A C 1
ATOM 724 O O . THR A 1 87 ? -2.811 3.416 6.008 1.00 81.75 87 THR A O 1
ATOM 727 N N . GLY A 1 88 ? -2.457 5.035 7.521 1.00 83.56 88 GLY A N 1
ATOM 728 C CA . GLY A 1 88 ? -2.641 6.148 6.591 1.00 83.56 88 GLY A CA 1
ATOM 729 C C . GLY A 1 88 ? -4.095 6.365 6.146 1.00 83.56 88 GLY A C 1
ATOM 730 O O . GLY A 1 88 ? -4.356 7.187 5.262 1.00 83.56 88 GLY A O 1
ATOM 731 N N . LEU A 1 89 ? -5.068 5.653 6.731 1.00 85.25 89 LEU A N 1
ATOM 732 C CA . LEU A 1 89 ? -6.482 5.990 6.574 1.00 85.25 89 LEU A CA 1
ATOM 733 C C . LEU A 1 89 ? -6.737 7.385 7.145 1.00 85.25 89 LEU A C 1
ATOM 735 O O . LEU A 1 89 ? -6.128 7.780 8.129 1.00 85.25 89 LEU A O 1
ATOM 739 N N . ASN A 1 90 ? -7.696 8.125 6.589 1.00 90.00 90 ASN A N 1
ATOM 740 C CA . ASN A 1 90 ? -8.209 9.295 7.302 1.00 90.00 90 ASN A CA 1
ATOM 741 C C . ASN A 1 90 ? -9.014 8.857 8.539 1.00 90.00 90 ASN A C 1
ATOM 743 O O . ASN A 1 90 ? -9.558 7.752 8.567 1.00 90.00 90 ASN A O 1
ATOM 747 N N . VAL A 1 91 ? -9.149 9.749 9.523 1.00 90.12 91 VAL A N 1
ATOM 748 C CA . VAL A 1 91 ? -9.807 9.454 10.811 1.00 90.12 91 VAL A CA 1
ATOM 749 C C . VAL A 1 91 ? -11.215 8.870 10.637 1.00 90.12 91 VAL A C 1
ATOM 751 O O . VAL A 1 91 ? -11.536 7.857 11.244 1.00 90.12 91 VAL A O 1
ATOM 754 N N . GLY A 1 92 ? -12.044 9.422 9.743 1.00 88.62 92 GLY A N 1
ATOM 755 C CA . GLY A 1 92 ? -13.394 8.886 9.503 1.00 88.62 92 GLY A CA 1
ATOM 756 C C . GLY A 1 92 ? -13.404 7.502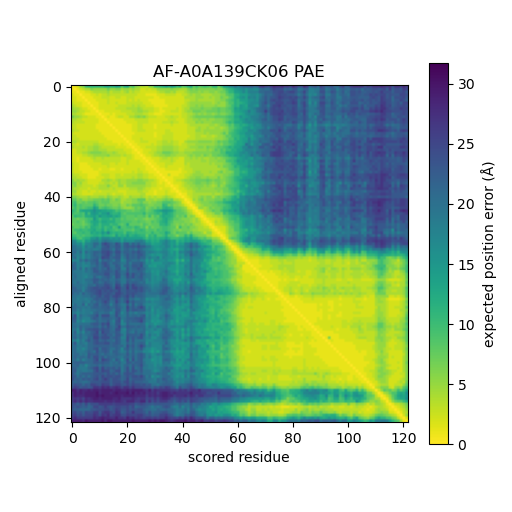 8.831 1.00 88.62 92 GLY A C 1
ATOM 757 O O . GLY A 1 92 ? -14.337 6.716 9.001 1.00 88.62 92 GLY A O 1
ATOM 758 N N . GLY A 1 93 ? -12.369 7.183 8.053 1.00 86.25 93 GLY A N 1
ATOM 759 C CA . GLY A 1 93 ? -12.122 5.851 7.508 1.00 86.25 93 GLY A CA 1
ATOM 760 C C . GLY A 1 93 ? -11.694 4.867 8.595 1.00 86.25 93 GLY A C 1
ATOM 761 O O . GLY A 1 93 ? -12.219 3.754 8.636 1.00 86.25 93 GLY A O 1
ATOM 762 N N . ALA A 1 94 ? -10.814 5.302 9.497 1.00 90.69 94 ALA A N 1
ATOM 763 C CA . ALA A 1 94 ? -10.371 4.533 10.654 1.00 90.69 94 ALA A CA 1
ATOM 764 C C . ALA A 1 94 ? -11.526 4.242 11.633 1.00 90.69 94 ALA A C 1
ATOM 766 O O . ALA A 1 94 ? -11.692 3.100 12.049 1.00 90.69 94 ALA A O 1
ATOM 767 N N . GLU A 1 95 ? -12.410 5.210 11.905 1.00 91.75 95 GLU A N 1
ATOM 768 C CA . GLU A 1 95 ? -13.627 5.004 12.713 1.00 91.75 95 GLU A CA 1
ATOM 769 C C . GLU A 1 95 ? -14.532 3.914 12.123 1.00 91.75 95 GLU A C 1
ATOM 771 O O . GLU A 1 95 ? -14.957 2.988 12.814 1.00 91.75 95 GLU A O 1
ATOM 776 N N . LYS A 1 96 ? -14.801 3.979 10.812 1.00 91.06 96 LYS A N 1
ATOM 777 C CA . LYS A 1 96 ? -15.604 2.956 10.121 1.00 91.06 96 LYS A CA 1
ATOM 778 C C . LYS A 1 96 ? -14.928 1.590 10.133 1.00 91.06 96 LYS A C 1
ATOM 780 O O . LYS A 1 96 ? -15.617 0.570 10.149 1.00 91.06 96 LYS A O 1
ATOM 785 N N . PHE A 1 97 ? -13.603 1.561 10.062 1.00 90.31 97 PHE A N 1
ATOM 786 C CA . PHE A 1 97 ? -12.831 0.330 10.125 1.00 90.31 97 PHE A CA 1
ATOM 787 C C . PHE A 1 97 ? -12.916 -0.308 11.519 1.00 90.31 97 PHE A C 1
ATOM 789 O O . PHE A 1 97 ? -13.280 -1.480 11.623 1.00 90.31 97 PHE A O 1
ATOM 796 N N . LEU A 1 98 ? -12.716 0.476 12.581 1.00 91.06 98 LEU A N 1
ATOM 797 C CA . LEU A 1 98 ? -12.882 0.037 13.968 1.00 91.06 98 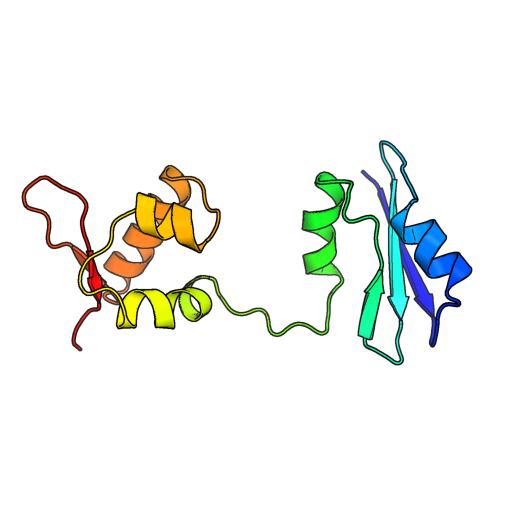LEU A CA 1
ATOM 798 C C . LEU A 1 98 ? -14.301 -0.465 14.246 1.00 91.06 98 LEU A C 1
ATOM 800 O O . LEU A 1 98 ? -14.466 -1.536 14.827 1.00 91.06 98 LEU A O 1
ATOM 804 N N . GLN A 1 99 ? -15.332 0.227 13.750 1.00 90.44 99 GLN A N 1
ATOM 805 C CA . GLN A 1 99 ? -16.713 -0.243 13.880 1.00 90.44 99 GLN A CA 1
ATOM 806 C C . GLN A 1 99 ? -16.902 -1.635 13.257 1.00 90.44 99 GLN A C 1
ATOM 808 O O . GLN A 1 99 ? -17.489 -2.512 13.883 1.00 90.44 99 GLN A O 1
ATOM 813 N N . LYS A 1 100 ? -16.342 -1.884 12.064 1.00 90.94 100 LYS A N 1
ATOM 814 C CA . LYS A 1 100 ? -16.408 -3.211 11.426 1.00 90.94 100 LYS A CA 1
ATOM 815 C C . LYS A 1 100 ? -15.693 -4.291 12.239 1.00 90.94 100 LYS A C 1
ATOM 817 O O . LYS A 1 100 ? -16.175 -5.422 12.285 1.00 90.94 100 LYS A O 1
ATOM 822 N N . LEU A 1 101 ? -14.550 -3.977 12.851 1.00 89.50 101 LEU A N 1
ATOM 823 C CA . LEU A 1 101 ? -13.837 -4.919 13.719 1.00 89.50 101 LEU A CA 1
ATOM 824 C C . LEU A 1 101 ? -14.625 -5.219 15.002 1.00 89.50 101 LEU A C 1
ATOM 826 O O . LEU A 1 101 ? -14.673 -6.375 15.433 1.00 89.50 101 LEU A O 1
ATOM 830 N N . ALA A 1 102 ? -15.280 -4.207 15.574 1.00 89.25 102 ALA A N 1
ATOM 831 C CA . ALA A 1 102 ? -16.143 -4.352 16.741 1.00 89.25 102 ALA A CA 1
ATOM 832 C C . ALA A 1 102 ? -17.387 -5.199 16.422 1.00 89.25 102 ALA A C 1
ATOM 834 O O . ALA A 1 102 ? -17.701 -6.133 17.160 1.00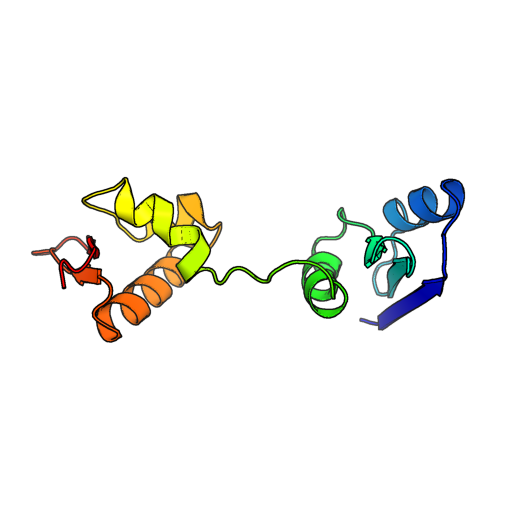 89.25 102 ALA A O 1
ATOM 835 N N . ASP A 1 103 ? -18.036 -4.965 15.276 1.00 89.38 103 ASP A N 1
ATOM 836 C CA . ASP A 1 103 ? -19.182 -5.757 14.805 1.00 89.38 103 ASP A CA 1
ATOM 837 C C . ASP A 1 103 ? -18.808 -7.240 14.607 1.00 89.38 103 ASP A C 1
ATOM 839 O O . ASP A 1 103 ? -19.608 -8.144 14.859 1.00 89.38 103 ASP A O 1
ATOM 843 N N . ARG A 1 104 ? -17.559 -7.501 14.196 1.00 89.38 104 ARG A N 1
ATOM 844 C CA . ARG A 1 104 ? -16.974 -8.847 14.062 1.00 89.38 104 ARG A CA 1
ATOM 845 C C . ARG A 1 104 ? -16.452 -9.430 15.379 1.00 89.38 104 ARG A C 1
ATOM 847 O O . ARG A 1 104 ? -15.920 -10.536 15.364 1.00 89.38 104 ARG A O 1
ATOM 854 N N . LYS A 1 105 ? -16.599 -8.716 16.501 1.00 87.44 105 LYS A N 1
ATOM 855 C CA . LYS A 1 105 ? -16.115 -9.097 17.842 1.00 87.44 105 LYS A CA 1
ATOM 856 C C . LYS A 1 105 ? -14.603 -9.337 17.931 1.00 87.44 105 LYS A C 1
ATOM 858 O O . LYS A 1 105 ? -14.152 -10.047 18.828 1.00 87.44 105 LYS A O 1
ATOM 863 N N . LYS A 1 106 ? -13.820 -8.753 17.019 1.00 86.50 106 LYS A N 1
ATOM 864 C CA . LYS A 1 106 ? -12.348 -8.816 17.064 1.00 86.50 106 LYS A CA 1
ATOM 865 C C . LYS A 1 106 ? -11.754 -7.823 18.055 1.00 86.50 106 LYS A C 1
ATOM 867 O O . LYS A 1 106 ? -10.690 -8.069 18.615 1.00 86.50 106 LYS A O 1
ATOM 872 N N . ILE A 1 107 ? -12.471 -6.734 18.299 1.00 89.56 107 ILE A N 1
ATOM 873 C CA . ILE A 1 107 ? -12.128 -5.710 19.283 1.00 89.56 107 ILE A CA 1
ATOM 874 C C . ILE A 1 107 ? -13.358 -5.393 20.134 1.00 89.56 107 ILE A C 1
ATOM 876 O O . ILE A 1 107 ? -14.493 -5.654 19.727 1.00 89.56 107 ILE A O 1
ATOM 880 N N . ILE A 1 108 ? -13.133 -4.826 21.312 1.00 87.56 108 ILE A N 1
ATOM 881 C CA . ILE A 1 108 ? -14.164 -4.447 22.274 1.00 87.56 108 ILE A CA 1
ATOM 882 C C . ILE A 1 108 ? -14.085 -2.938 22.483 1.00 87.56 108 ILE A C 1
ATOM 884 O O . ILE A 1 108 ? -13.006 -2.403 22.722 1.00 87.56 108 ILE A O 1
ATOM 888 N N . SER A 1 109 ? -15.228 -2.255 22.403 1.00 85.81 109 SER A N 1
ATOM 889 C CA . SER A 1 109 ? -15.345 -0.842 22.779 1.00 85.81 109 SER A CA 1
ATOM 890 C C . SER A 1 109 ? -15.379 -0.715 24.299 1.00 85.81 109 SER A C 1
ATOM 892 O O . SER A 1 109 ? -16.216 -1.338 24.950 1.00 85.81 109 SER A O 1
ATOM 894 N N . ILE A 1 110 ? -14.513 0.127 24.854 1.00 81.31 110 ILE A N 1
ATOM 895 C CA . ILE A 1 110 ? -14.298 0.258 26.309 1.00 81.31 110 ILE A CA 1
ATOM 896 C C . ILE A 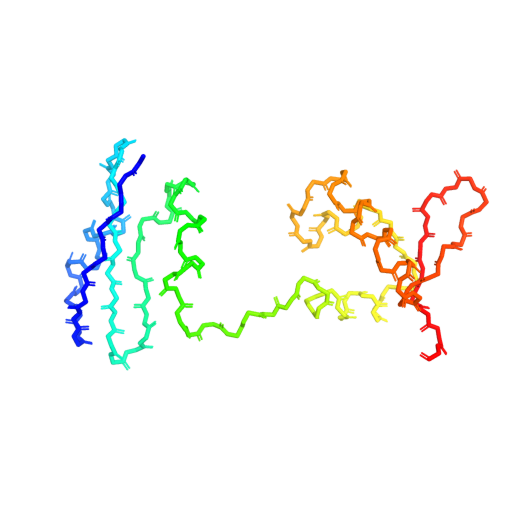1 110 ? -14.665 1.657 26.827 1.00 81.31 110 ILE A C 1
ATOM 898 O O . ILE A 1 110 ? -14.512 1.975 28.004 1.00 81.31 110 ILE A O 1
ATOM 902 N N . GLY A 1 111 ? -15.176 2.506 25.939 1.00 66.31 111 GLY A N 1
ATOM 903 C CA . GLY A 1 111 ? -15.478 3.900 26.209 1.00 66.31 111 GLY A CA 1
ATOM 904 C C . GLY A 1 111 ? -16.795 4.177 26.924 1.00 66.31 111 GLY A C 1
ATOM 905 O O . GLY A 1 111 ? -17.861 4.036 26.327 1.00 66.31 111 GLY A O 1
ATOM 906 N N . PHE A 1 112 ? -16.730 4.743 28.132 1.00 55.50 112 PHE A N 1
ATOM 907 C CA . PHE A 1 112 ? -17.811 5.558 28.706 1.00 55.50 112 PHE A CA 1
ATOM 908 C C . PHE A 1 112 ? -17.662 7.022 28.244 1.00 55.50 112 PHE A C 1
ATOM 910 O O . PHE A 1 112 ? -17.323 7.901 29.031 1.00 55.50 112 PHE A O 1
ATOM 917 N N . GLY A 1 113 ? -17.876 7.288 26.95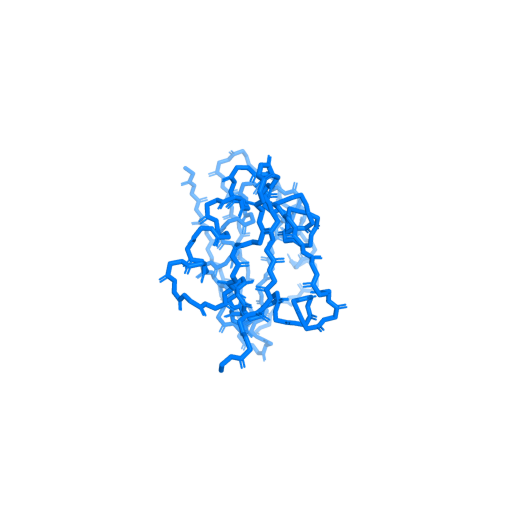0 1.00 55.62 113 GLY A N 1
ATOM 918 C CA . GLY A 1 113 ? -17.861 8.649 26.380 1.00 55.62 113 GLY A CA 1
ATOM 919 C C . GLY A 1 113 ? -16.614 9.048 25.576 1.00 55.62 113 GLY A C 1
ATOM 920 O O . GLY A 1 113 ? -16.615 10.120 24.978 1.00 55.62 113 GLY A O 1
ATOM 921 N N . THR A 1 114 ? -15.590 8.193 25.493 1.00 59.56 114 THR A N 1
ATOM 922 C CA . THR A 1 114 ? -14.451 8.315 24.560 1.00 59.56 114 THR A CA 1
ATOM 923 C C . THR A 1 114 ? -14.367 7.068 23.680 1.00 59.56 114 THR A C 1
ATOM 925 O O . THR A 1 114 ? -14.468 5.956 24.183 1.00 59.56 114 THR A O 1
ATOM 928 N N . SER A 1 115 ? -14.218 7.210 22.363 1.00 75.44 115 SER A N 1
ATOM 929 C CA . SER A 1 115 ? -14.189 6.087 21.410 1.00 75.44 115 SER A CA 1
ATOM 930 C C . SER A 1 115 ? -12.839 5.350 21.434 1.00 75.44 115 SER A C 1
ATOM 932 O O . SER A 1 115 ? -12.015 5.526 20.544 1.00 75.44 115 SER A O 1
ATOM 934 N N . SER A 1 116 ? -12.616 4.535 22.469 1.00 85.75 116 SER A N 1
ATOM 935 C CA . SER A 1 116 ? -11.422 3.694 22.645 1.00 85.75 116 SER A CA 1
ATOM 936 C C . SER A 1 116 ? -11.769 2.201 22.603 1.00 85.75 116 SER A C 1
ATOM 938 O O . SER A 1 116 ? -12.851 1.787 23.044 1.00 85.75 116 SER A O 1
ATOM 940 N N . TYR A 1 117 ? -10.846 1.403 22.066 1.00 88.69 117 TYR A N 1
ATOM 941 C CA . TYR A 1 117 ? -11.001 -0.019 21.779 1.00 88.69 117 TYR A CA 1
ATOM 942 C C . TYR A 1 117 ? -9.817 -0.838 22.313 1.00 88.69 117 TYR A C 1
ATOM 944 O O . TYR A 1 117 ? -8.712 -0.323 22.453 1.00 88.69 117 TYR A O 1
ATOM 952 N N . THR A 1 118 ? -10.051 -2.123 22.588 1.00 88.31 118 THR A N 1
ATOM 953 C CA . THR A 1 118 ? -9.015 -3.125 22.912 1.00 88.31 118 THR A CA 1
ATOM 954 C C . THR A 1 118 ? -9.247 -4.412 22.128 1.00 88.31 118 THR A C 1
ATOM 956 O O . THR A 1 118 ? -10.362 -4.662 21.659 1.00 88.31 118 THR A O 1
ATOM 959 N N . LYS A 1 119 ? -8.222 -5.257 21.997 1.00 85.94 119 LYS A N 1
ATOM 960 C CA . LYS A 1 119 ? -8.343 -6.588 21.392 1.00 85.94 119 LYS A CA 1
ATOM 961 C C . LYS A 1 119 ? -9.302 -7.462 22.212 1.00 85.94 119 LYS A C 1
ATOM 963 O O . LYS A 1 119 ? -9.270 -7.486 23.439 1.00 85.94 119 LYS A O 1
ATOM 968 N N . SER A 1 120 ? -10.169 -8.200 21.525 1.00 81.50 120 SER A N 1
ATOM 969 C CA . SER A 1 120 ? -11.042 -9.182 22.171 1.00 81.50 120 SER A CA 1
ATOM 970 C C . SER A 1 120 ? -10.206 -10.364 22.671 1.00 81.50 120 SER A C 1
ATOM 972 O O . SER A 1 120 ? -9.458 -10.954 21.897 1.00 81.50 120 SER A O 1
ATOM 974 N N . GLY A 1 121 ? -10.308 -10.706 23.957 1.00 68.69 121 GLY A N 1
ATOM 975 C CA . GLY A 1 121 ? -9.531 -11.788 24.583 1.00 68.69 121 GLY A CA 1
ATOM 976 C C . GLY A 1 121 ? -10.102 -13.201 24.398 1.00 68.69 121 GLY A C 1
ATOM 977 O O . GLY A 1 121 ? -9.855 -14.048 25.254 1.00 68.69 121 GLY A O 1
ATOM 978 N N . LEU A 1 122 ? -10.905 -13.438 23.353 1.00 47.16 122 LEU A N 1
ATOM 979 C CA . LEU A 1 122 ? -11.519 -14.737 23.036 1.00 47.16 122 LEU A CA 1
ATOM 980 C C . LEU A 1 122 ? -10.793 -15.443 21.891 1.00 47.16 122 LEU A C 1
ATOM 982 O O . LEU A 1 122 ? -10.584 -14.789 20.846 1.00 47.16 122 LEU A O 1
#

Secondary structure (DSSP, 8-state):
-EEEEEEES---HHHHHHHHH---SSEEEEEEETTT--EEE-TT-HHHHHHHHHH--SS----HHHHTHHHHHH-SSEEHHHHHHHH---HHHHHHHHHHHHHTTSEEE--SSS-EEEE---

Foldseek 3Di:
DEEDEDEDQDDDVVVLVCQLVDDDPPYWYWYAHPPVLDIGHNPVPVVCVVVCVVSRPDDPCQDLCNQCPVVLVVDQKDALVVSCVRRVDDSVRSNVVVVVCVVVVQWPQPDPPDRMIHGRPD

Mean predicted aligned error: 12.59 Å

Sequence (122 aa):
FRSLCLVASVWNDEIKDWAKGFMHPRLFIFLYELDTGDLIFNESVDTGRNLYIWHSSGREIVSLEDGLQEFMENNEYFDARDISEETGLNVGGAEKFLQKLADRKKIISIGFGTSSYTKSGL